Protein AF-A0A6L3N259-F1 (afdb_monomer)

Secondary structure (DSSP, 8-state):
-PPPP--EEEESSTTHHHHHHHHHHHTSTT-EEEESB-PPPPTTPBPPHHHHHTT-SBHHHHHHHHHHHHHHHHHHTT-EEEE-BPPPGGG---

Foldseek 3Di:
DDDFDAEEAEAQALCRCCVPPVVVLLSGAAHEYEHEALAAADPPAADFPVVVVVVDGHRNVSSVVSVVVSCVSSVVSNYHYDYDNHHDPSRDDD

InterPro domains:
  IPR003737 N-acetylglucosaminyl phosphatidylinositol deacetylase-related [PF02585] (8-92)
  IPR024078 Putative deacetylase LmbE-like domain superfamily [G3DSA:3.40.50.10320] (3-94)
  IPR024078 Putative deacetylase LmbE-like domain superfamily [SSF102588] (4-91)

Mean predicted aligned error: 3.28 Å

Solvent-accessible surface area (backbone atoms only — not comparable to full-atom values): 5182 Å² total; per-residue (Å²): 134,83,80,78,66,60,52,81,43,82,16,61,43,75,49,50,47,56,77,75,38,39,68,63,40,49,76,19,57,70,13,38,39,39,23,43,37,52,20,66,53,62,84,79,38,69,30,45,78,66,41,41,75,75,69,34,73,23,37,27,60,39,39,53,50,38,52,54,48,36,51,53,54,33,53,75,30,42,32,42,81,40,74,36,74,40,66,43,78,84,70,59,77,135

Nearest PDB structures (foldseek):
  5cgz-assembly1_A  TM=7.113E-01  e=2.121E-03  Pseudomonas putida KT2440
  5e6y-assembly4_D  TM=4.605E-01  e=1.018E+00  Escherichia coli O139:H28 str. E24377A
  5e6z-assembly4_D  TM=4.630E-01  e=2.146E+00  Escherichia coli O139:H28 str. E24377A
  3i4f-assembly1_B  TM=4.617E-01  e=3.013E+00  Bacillus thuringiensis serovar kurstaki str. T03a001
  3i4f-assembly1_C  TM=2.987E-01  e=1.429E+00  Bacillus thuringiensis serovar kurstaki str. T03a001

Organism: NCBI:txid1503055

pLDDT: mean 95.02, std 9.21, range [48.09, 98.94]

Structure (mmCIF, N/CA/C/O backbone):
data_AF-A0A6L3N259-F1
#
_entry.id   AF-A0A6L3N259-F1
#
loop_
_atom_site.group_PDB
_atom_site.id
_atom_site.type_symbol
_atom_site.label_atom_id
_atom_site.label_alt_id
_atom_site.label_comp_id
_atom_site.label_asym_id
_atom_site.label_entity_id
_atom_site.label_seq_id
_atom_site.pdbx_PDB_ins_code
_atom_site.Cartn_x
_atom_site.Cartn_y
_atom_site.Cartn_z
_atom_site.occupancy
_atom_site.B_iso_or_equiv
_atom_site.auth_seq_id
_atom_site.auth_comp_id
_atom_site.auth_asym_id
_atom_site.auth_atom_id
_atom_site.pdbx_PDB_model_num
ATOM 1 N N . MET A 1 1 ? -21.860 4.783 27.366 1.00 48.09 1 MET A N 1
ATOM 2 C CA . MET A 1 1 ? -21.381 4.373 26.028 1.00 48.09 1 MET A CA 1
ATOM 3 C C . MET A 1 1 ? -19.881 4.590 26.001 1.00 48.09 1 MET A C 1
ATOM 5 O O . MET A 1 1 ? -19.457 5.715 26.227 1.00 48.09 1 MET A O 1
ATOM 9 N N . THR A 1 2 ? -19.084 3.538 25.832 1.00 66.81 2 THR A N 1
ATOM 10 C CA . THR A 1 2 ? -17.636 3.667 25.626 1.00 66.81 2 THR A CA 1
ATOM 11 C C . THR A 1 2 ? -17.393 4.070 24.176 1.00 66.81 2 THR A C 1
ATOM 13 O O . THR A 1 2 ? -17.978 3.488 23.264 1.00 66.81 2 THR A O 1
ATOM 16 N N . ILE A 1 3 ? -16.575 5.096 23.952 1.00 70.62 3 ILE A N 1
ATOM 17 C CA . ILE A 1 3 ? -16.101 5.402 22.601 1.00 70.62 3 ILE A CA 1
ATOM 18 C C . ILE A 1 3 ? -15.114 4.285 22.237 1.00 70.62 3 ILE A C 1
ATOM 20 O O . ILE A 1 3 ? -14.186 4.053 23.014 1.00 70.62 3 ILE A O 1
ATOM 24 N N . PRO A 1 4 ? -15.308 3.559 21.123 1.00 76.00 4 PRO A N 1
ATOM 25 C CA . PRO A 1 4 ? -14.359 2.535 20.714 1.00 76.00 4 PRO A CA 1
ATOM 26 C C . PRO A 1 4 ? -13.003 3.176 20.415 1.00 76.00 4 PRO A C 1
ATOM 28 O O . PRO A 1 4 ? -12.930 4.195 19.723 1.00 76.00 4 PRO A O 1
ATOM 31 N N . THR A 1 5 ? -11.936 2.578 20.942 1.00 85.81 5 THR A N 1
ATOM 32 C CA . THR A 1 5 ? -10.562 2.980 20.638 1.00 85.81 5 THR A CA 1
ATOM 33 C C . THR A 1 5 ? -10.313 2.844 19.140 1.00 85.81 5 THR A C 1
ATOM 35 O O . THR A 1 5 ? -10.662 1.831 18.537 1.00 85.81 5 THR A O 1
ATOM 38 N N . ARG A 1 6 ? -9.700 3.865 18.541 1.00 91.00 6 ARG A N 1
ATOM 39 C CA . ARG A 1 6 ? -9.244 3.849 17.149 1.00 91.00 6 ARG A CA 1
ATOM 40 C C . ARG A 1 6 ? -7.759 4.146 17.123 1.00 91.00 6 ARG A C 1
ATOM 42 O O . ARG A 1 6 ? -7.309 5.075 17.792 1.00 91.00 6 ARG A O 1
ATOM 49 N N . TRP A 1 7 ? -7.026 3.373 16.339 1.00 96.50 7 TRP A N 1
ATOM 50 C CA . TRP A 1 7 ? -5.599 3.568 16.145 1.00 96.50 7 TRP A CA 1
ATOM 51 C C . TRP A 1 7 ? -5.341 4.365 14.874 1.00 96.50 7 TRP A C 1
ATOM 53 O O . TRP A 1 7 ? -6.065 4.235 13.885 1.00 96.50 7 TRP A O 1
ATOM 63 N N . LEU A 1 8 ? -4.281 5.165 14.913 1.00 98.12 8 LEU A N 1
ATOM 64 C CA . LEU A 1 8 ? -3.600 5.647 13.725 1.00 98.12 8 LEU A CA 1
ATOM 65 C C . LEU A 1 8 ? -2.304 4.846 13.611 1.00 98.12 8 LEU A C 1
ATOM 67 O O . LEU A 1 8 ? -1.426 4.982 14.461 1.00 98.12 8 LEU A O 1
ATOM 71 N N . VAL A 1 9 ? -2.201 3.995 12.597 1.00 98.50 9 VAL A N 1
ATOM 72 C CA . VAL A 1 9 ? -1.001 3.194 12.331 1.00 98.50 9 VAL A CA 1
ATOM 73 C C . VAL A 1 9 ? -0.266 3.808 11.151 1.00 98.50 9 VAL A C 1
ATOM 75 O O . VAL A 1 9 ? -0.873 4.049 10.112 1.00 98.50 9 VAL A O 1
ATOM 78 N N . VAL A 1 10 ? 1.032 4.057 11.304 1.00 98.75 10 VAL A N 1
ATOM 79 C CA . VAL A 1 10 ? 1.894 4.505 10.206 1.00 98.75 10 VAL A CA 1
ATOM 80 C C . VAL A 1 10 ? 2.621 3.285 9.652 1.00 98.75 10 VAL A C 1
ATOM 82 O O . VAL A 1 10 ? 3.408 2.658 10.356 1.00 98.75 10 VAL A O 1
ATOM 85 N N . SER A 1 11 ? 2.308 2.938 8.409 1.00 98.81 11 SER A N 1
ATOM 86 C CA . SER A 1 11 ? 2.847 1.799 7.667 1.00 98.81 11 SER A CA 1
ATOM 87 C C . SER A 1 11 ? 3.891 2.298 6.671 1.00 98.81 11 SER A C 1
ATOM 89 O O . SER A 1 11 ? 3.578 3.218 5.912 1.00 98.81 11 SER A O 1
ATOM 91 N N . PRO A 1 12 ? 5.107 1.735 6.613 1.00 98.62 12 PRO A N 1
ATOM 92 C CA . PRO A 1 12 ? 6.031 2.054 5.531 1.00 98.62 12 PRO A CA 1
ATOM 93 C C . PRO A 1 12 ? 5.448 1.642 4.169 1.00 98.62 12 PRO A C 1
ATOM 95 O O . PRO A 1 12 ? 5.252 2.511 3.319 1.00 98.62 12 PRO A O 1
ATOM 98 N N . HIS A 1 13 ? 5.062 0.371 4.001 1.00 98.69 13 HIS A N 1
ATOM 99 C CA . HIS A 1 13 ? 4.553 -0.174 2.736 1.00 98.69 13 HIS A CA 1
ATOM 100 C C . HIS A 1 13 ? 3.117 -0.719 2.836 1.00 98.69 13 HIS A C 1
ATOM 102 O O . HIS A 1 13 ? 2.503 -0.757 3.909 1.00 98.69 13 HIS A O 1
ATOM 108 N N . LEU A 1 14 ? 2.562 -1.090 1.675 1.00 98.75 14 LEU A N 1
ATOM 109 C CA . LEU A 1 14 ? 1.182 -1.552 1.439 1.00 98.75 14 LEU A CA 1
ATOM 110 C C . LEU A 1 14 ? 0.953 -3.010 1.894 1.00 98.75 14 LEU A C 1
ATOM 112 O O . LEU A 1 14 ? 0.448 -3.835 1.137 1.00 98.75 14 LEU A O 1
ATOM 116 N N . ASP A 1 15 ? 1.389 -3.336 3.107 1.00 98.56 15 ASP A N 1
ATOM 117 C CA . ASP A 1 15 ? 1.318 -4.666 3.730 1.00 98.56 15 ASP A CA 1
ATOM 118 C C . ASP A 1 15 ? 1.743 -4.623 5.208 1.00 98.56 15 ASP A C 1
ATOM 120 O O . ASP A 1 15 ? 1.108 -5.266 6.050 1.00 98.56 15 ASP A O 1
ATOM 124 N N . ASP A 1 16 ? 2.767 -3.830 5.539 1.00 98.88 16 ASP A N 1
ATOM 125 C CA . ASP A 1 16 ? 3.418 -3.803 6.856 1.00 98.88 16 ASP A CA 1
ATOM 126 C C . ASP A 1 16 ? 2.437 -3.674 8.034 1.00 98.88 16 ASP A C 1
ATOM 128 O O . ASP A 1 16 ? 2.521 -4.443 8.995 1.00 98.88 16 ASP A O 1
ATOM 132 N N . ALA A 1 17 ? 1.472 -2.750 7.981 1.00 98.69 17 ALA A N 1
ATOM 133 C CA . ALA A 1 17 ? 0.479 -2.588 9.046 1.00 98.69 17 ALA A CA 1
ATOM 134 C C . ALA A 1 17 ? -0.432 -3.813 9.210 1.00 98.69 17 ALA A C 1
ATOM 136 O O . ALA A 1 17 ? -0.772 -4.185 10.336 1.00 98.69 17 ALA A O 1
ATOM 137 N N . VAL A 1 18 ? -0.822 -4.462 8.111 1.00 98.62 18 VAL A N 1
ATOM 138 C CA . VAL A 1 18 ? -1.659 -5.669 8.157 1.00 98.62 18 VAL A CA 1
ATOM 139 C C . VAL A 1 18 ? -0.854 -6.841 8.713 1.00 98.62 18 VAL A C 1
ATOM 141 O O . VAL A 1 18 ? -1.336 -7.536 9.608 1.00 98.62 18 VAL A O 1
ATOM 144 N N . PHE A 1 19 ? 0.380 -7.037 8.249 1.00 98.69 19 PHE A N 1
ATOM 145 C CA . PHE A 1 19 ? 1.238 -8.130 8.714 1.00 98.69 19 PHE A CA 1
ATOM 146 C C . PHE A 1 19 ? 1.707 -7.953 10.159 1.00 98.69 19 PHE A C 1
ATOM 148 O O . PHE A 1 19 ? 1.800 -8.932 10.895 1.00 98.69 19 PHE A O 1
ATOM 155 N N . SER A 1 20 ? 1.941 -6.716 10.592 1.00 98.56 20 SER A N 1
ATOM 156 C CA . SER A 1 20 ? 2.466 -6.431 11.932 1.00 98.56 20 SER A CA 1
ATOM 157 C C . SER A 1 20 ? 1.368 -6.240 12.977 1.00 98.56 20 SER A C 1
ATOM 159 O O . SER A 1 20 ? 1.562 -6.549 14.151 1.00 98.56 20 SER A O 1
ATOM 161 N N . CYS A 1 21 ? 0.217 -5.685 12.586 1.00 97.00 21 CYS A N 1
ATOM 162 C CA . CYS A 1 21 ? -0.821 -5.216 13.509 1.00 97.00 21 CYS A CA 1
ATOM 163 C C . CYS A 1 21 ? -2.245 -5.634 13.102 1.00 97.00 21 CYS A C 1
ATOM 165 O O . CYS A 1 21 ? -3.211 -5.140 13.686 1.00 97.00 21 CYS A O 1
ATOM 167 N N . GLY A 1 22 ? -2.416 -6.554 12.147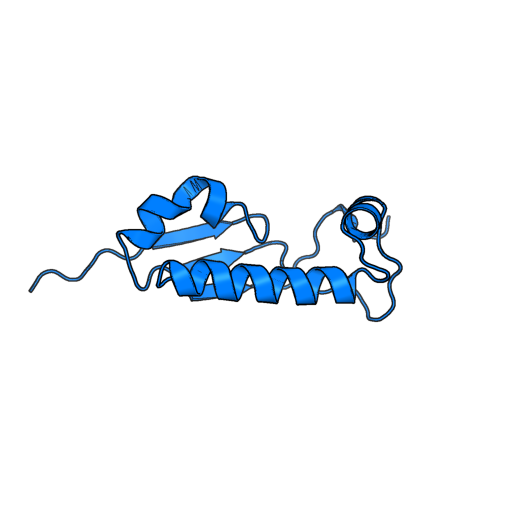 1.00 97.81 22 GLY A N 1
ATOM 168 C CA . GLY A 1 22 ? -3.729 -6.906 11.592 1.00 97.81 22 GLY A CA 1
ATOM 169 C C . GLY A 1 22 ? -4.774 -7.316 12.636 1.00 97.81 22 GLY A C 1
ATOM 170 O O . GLY A 1 22 ? -5.923 -6.886 12.559 1.00 97.81 22 GLY A O 1
ATOM 171 N N . GLN A 1 23 ? -4.381 -8.070 13.668 1.00 97.81 23 GLN A N 1
ATOM 172 C CA . GLN A 1 23 ? -5.295 -8.456 14.749 1.00 97.81 23 GLN A CA 1
ATOM 173 C C . GLN A 1 23 ? -5.725 -7.262 15.619 1.00 97.81 23 GLN A C 1
ATOM 175 O O . GLN A 1 23 ? -6.895 -7.173 15.991 1.00 97.81 23 GLN A O 1
ATOM 180 N N . LEU A 1 24 ? -4.814 -6.327 15.914 1.00 96.25 24 LEU A N 1
ATOM 181 C CA . LEU A 1 24 ? -5.132 -5.095 16.649 1.00 96.25 24 LEU A CA 1
ATOM 182 C C . LEU A 1 24 ? -6.127 -4.231 15.861 1.00 96.25 24 LEU A C 1
ATOM 184 O O . LEU A 1 24 ? -7.090 -3.712 16.430 1.00 96.25 24 LEU A O 1
ATOM 188 N N . LEU A 1 25 ? -5.907 -4.118 14.548 1.00 97.75 25 LEU A N 1
ATOM 189 C CA . LEU A 1 25 ? -6.779 -3.389 13.630 1.00 97.75 25 LEU A CA 1
ATOM 190 C C . LEU A 1 25 ? -8.174 -4.027 13.559 1.00 97.75 25 LEU A C 1
ATOM 192 O O . LEU A 1 25 ? -9.163 -3.318 13.723 1.00 97.75 25 LEU A O 1
ATOM 196 N N . ALA A 1 26 ? -8.262 -5.355 13.425 1.00 97.25 26 ALA A N 1
ATOM 197 C CA . ALA A 1 26 ? -9.536 -6.082 13.401 1.00 97.25 26 ALA A CA 1
ATOM 198 C C . ALA A 1 26 ? -10.350 -5.926 14.698 1.00 97.25 26 ALA A C 1
ATOM 200 O O . ALA A 1 26 ? -11.579 -5.907 14.671 1.00 97.25 26 ALA A O 1
ATOM 201 N N . GLN A 1 27 ? -9.673 -5.806 15.844 1.00 96.38 27 GLN A N 1
ATOM 202 C CA . GLN A 1 27 ? -10.310 -5.564 17.143 1.00 96.38 27 GLN A CA 1
ATOM 203 C C . GLN A 1 27 ? -10.717 -4.099 17.356 1.00 96.38 27 GLN A C 1
ATOM 205 O O . GLN A 1 27 ? -11.439 -3.801 18.306 1.00 96.38 27 GLN A O 1
ATOM 210 N N . SER A 1 28 ? -10.284 -3.191 16.474 1.00 96.19 28 SER A N 1
ATOM 211 C CA . SER A 1 28 ? -10.516 -1.748 16.582 1.00 96.19 28 SER A CA 1
ATOM 212 C C . SER A 1 28 ? -11.074 -1.153 15.271 1.00 96.19 28 SER A C 1
ATOM 214 O O . SER A 1 28 ? -10.408 -0.307 14.657 1.00 96.19 28 SER A O 1
ATOM 216 N N . PRO A 1 29 ? -12.279 -1.555 14.805 1.00 95.56 29 PRO A N 1
ATOM 217 C CA . PRO A 1 29 ? -12.856 -1.039 13.563 1.00 95.56 29 PRO A CA 1
ATOM 218 C C . PRO A 1 29 ? -12.962 0.493 13.539 1.00 95.56 29 PRO A C 1
ATOM 220 O O . PRO A 1 29 ? -13.248 1.146 14.546 1.00 95.56 29 PRO A O 1
ATOM 223 N N . GLY A 1 30 ? -12.750 1.078 12.364 1.00 96.38 30 GLY A N 1
ATOM 224 C CA . GLY A 1 30 ? -12.649 2.521 12.154 1.00 96.38 30 GLY A CA 1
ATOM 225 C C . GLY A 1 30 ? -11.258 3.098 12.428 1.00 96.38 30 GLY A C 1
ATOM 226 O O . GLY A 1 30 ? -11.098 4.317 12.348 1.00 96.38 30 GLY A O 1
ATOM 227 N N . SER A 1 31 ? -10.267 2.256 12.749 1.00 97.94 31 SER A N 1
ATOM 228 C CA . SER A 1 31 ? -8.850 2.645 12.764 1.00 97.94 31 SER A CA 1
ATOM 229 C C . SER A 1 31 ? -8.382 3.085 11.375 1.00 97.94 31 SER A C 1
ATOM 231 O O . SER A 1 31 ? -8.940 2.674 10.356 1.00 97.94 31 SER A O 1
ATOM 233 N N . VAL A 1 32 ? -7.348 3.922 11.339 1.00 98.50 32 VAL A N 1
ATOM 234 C CA . VAL A 1 32 ? -6.767 4.470 10.110 1.00 98.50 32 VAL A CA 1
ATOM 235 C C . VAL A 1 32 ? -5.342 3.956 9.956 1.00 98.50 32 VAL A C 1
ATOM 237 O O . VAL A 1 32 ? -4.552 4.012 10.898 1.00 98.50 32 VAL A O 1
ATOM 240 N N . VAL A 1 33 ? -5.012 3.486 8.759 1.00 98.81 33 VAL A N 1
ATOM 241 C CA . VAL A 1 33 ? -3.651 3.126 8.365 1.00 98.81 33 VAL A CA 1
ATOM 242 C C . VAL A 1 33 ? -3.162 4.158 7.361 1.00 98.81 33 VAL A C 1
ATOM 244 O O . VAL A 1 33 ? -3.755 4.320 6.297 1.00 98.81 33 VAL A O 1
ATOM 247 N N . VAL A 1 34 ? -2.101 4.876 7.722 1.00 98.94 34 VAL A N 1
ATOM 248 C CA . VAL A 1 34 ? -1.393 5.802 6.839 1.00 98.94 34 VAL A CA 1
ATOM 249 C C . VAL A 1 34 ? -0.208 5.065 6.240 1.00 98.94 34 VAL A C 1
ATOM 251 O O . VAL A 1 34 ? 0.730 4.747 6.968 1.00 98.94 34 VAL A O 1
ATOM 254 N N . THR A 1 35 ? -0.226 4.814 4.9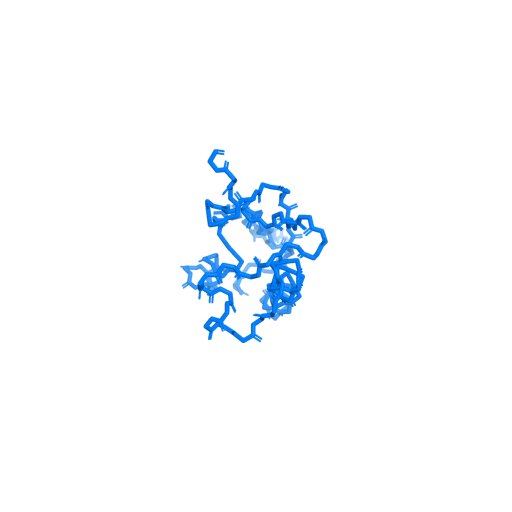36 1.00 98.88 35 THR A N 1
ATOM 255 C CA . THR A 1 35 ? 0.888 4.163 4.238 1.00 98.88 35 THR A CA 1
ATOM 256 C C . THR A 1 35 ? 1.780 5.207 3.579 1.00 98.88 35 THR A C 1
ATOM 258 O O . THR A 1 35 ? 1.307 5.989 2.753 1.00 98.88 35 THR A O 1
ATOM 261 N N . VAL A 1 36 ? 3.057 5.236 3.968 1.00 98.81 36 VAL A N 1
ATOM 262 C CA . VAL A 1 36 ? 4.024 6.270 3.574 1.00 98.81 36 VAL A CA 1
ATOM 263 C C . VAL A 1 36 ? 4.444 6.102 2.117 1.00 98.81 36 VAL A C 1
ATOM 265 O O . VAL A 1 36 ? 4.250 7.021 1.324 1.00 98.81 36 VAL A O 1
ATOM 268 N N . PHE A 1 37 ? 4.967 4.933 1.749 1.00 98.44 37 PHE A N 1
ATOM 269 C CA . PHE A 1 37 ? 5.504 4.659 0.415 1.00 98.44 37 PHE A CA 1
ATOM 270 C C . PHE A 1 37 ? 4.436 4.089 -0.516 1.00 98.44 37 PHE A C 1
ATOM 272 O O . PHE A 1 37 ? 4.572 3.012 -1.094 1.00 98.44 37 PHE A O 1
ATOM 279 N N . ALA A 1 38 ? 3.315 4.801 -0.613 1.00 98.50 38 ALA A N 1
ATOM 280 C CA . ALA A 1 38 ? 2.197 4.405 -1.452 1.00 98.50 38 ALA A CA 1
ATOM 281 C C . ALA A 1 38 ? 2.140 5.188 -2.770 1.00 98.50 38 ALA A C 1
ATOM 283 O O . ALA A 1 38 ? 1.180 5.006 -3.512 1.00 98.50 38 ALA A O 1
ATOM 284 N N . GLY A 1 39 ? 3.108 6.051 -3.089 1.00 98.00 39 GLY A N 1
ATOM 285 C CA . GLY A 1 39 ? 3.140 6.839 -4.323 1.00 98.00 39 GLY A CA 1
ATOM 286 C C . GLY A 1 39 ? 3.102 5.984 -5.592 1.00 98.00 39 GLY A C 1
ATOM 287 O O . GLY A 1 39 ? 3.548 4.840 -5.611 1.00 98.00 39 GLY A O 1
ATOM 288 N N . ILE A 1 40 ? 2.534 6.536 -6.665 1.00 97.75 40 ILE A N 1
ATOM 289 C CA . ILE A 1 40 ? 2.460 5.862 -7.968 1.00 97.75 40 ILE A CA 1
ATOM 290 C C . ILE A 1 40 ? 3.555 6.452 -8.867 1.00 97.75 40 ILE A C 1
ATOM 292 O O . ILE A 1 40 ? 3.491 7.650 -9.157 1.00 97.75 40 ILE A O 1
ATOM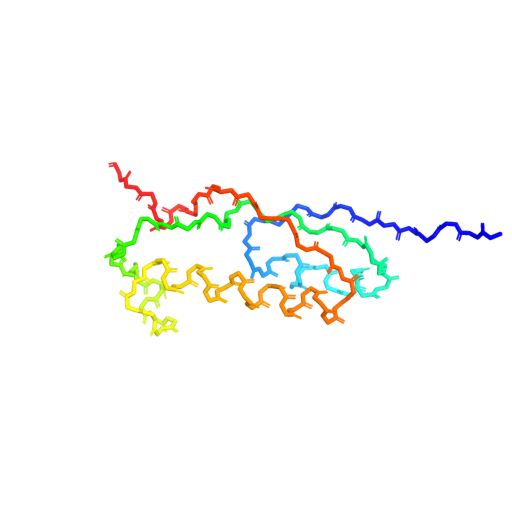 296 N N . PRO A 1 41 ? 4.531 5.646 -9.329 1.00 96.69 41 PRO A N 1
ATOM 297 C CA . PRO A 1 41 ? 5.541 6.090 -10.288 1.00 96.69 41 PRO A CA 1
ATOM 298 C C . PRO A 1 41 ? 4.927 6.641 -11.581 1.00 96.69 41 PRO A C 1
ATOM 300 O O . PRO A 1 41 ? 3.770 6.367 -11.911 1.00 96.69 41 PRO A O 1
ATOM 303 N N . ALA A 1 42 ? 5.711 7.401 -12.351 1.00 95.56 42 ALA A N 1
ATOM 304 C CA . ALA A 1 42 ? 5.258 7.933 -13.635 1.00 95.56 42 ALA A CA 1
ATOM 305 C C . ALA A 1 42 ? 4.746 6.811 -14.559 1.00 95.56 42 ALA A C 1
ATOM 307 O O . ALA A 1 42 ? 5.323 5.723 -14.623 1.00 95.56 42 ALA A O 1
ATOM 308 N N . HIS A 1 43 ? 3.668 7.085 -15.295 1.00 96.12 43 HIS A N 1
ATOM 309 C CA . HIS A 1 43 ? 3.027 6.101 -16.166 1.00 96.12 43 HIS A CA 1
ATOM 310 C C . HIS A 1 43 ? 4.015 5.511 -17.179 1.00 96.12 43 HIS A C 1
ATOM 312 O O . HIS A 1 43 ? 4.685 6.250 -17.905 1.00 96.12 43 HIS A O 1
ATOM 318 N N . GLY A 1 44 ? 4.066 4.181 -17.266 1.00 93.88 44 GLY A N 1
ATOM 319 C CA . GLY A 1 44 ? 4.951 3.479 -18.195 1.00 93.88 44 GLY A CA 1
ATOM 320 C C . GLY A 1 44 ? 6.394 3.326 -17.708 1.00 93.88 44 GLY A C 1
ATOM 321 O O . GLY A 1 44 ? 7.210 2.771 -18.443 1.00 93.88 44 GLY A O 1
ATOM 322 N N . THR A 1 45 ? 6.715 3.759 -16.482 1.00 95.25 45 THR A N 1
ATOM 323 C CA . THR A 1 45 ? 7.986 3.414 -15.824 1.00 95.25 45 THR A CA 1
ATOM 324 C C . THR A 1 45 ? 8.142 1.895 -15.807 1.00 95.25 45 THR A C 1
ATOM 326 O O . THR A 1 45 ? 7.254 1.180 -15.338 1.00 95.25 45 THR A O 1
ATOM 329 N N . ALA A 1 46 ? 9.256 1.386 -16.334 1.00 96.12 46 ALA A N 1
ATOM 330 C CA . ALA A 1 46 ? 9.502 -0.051 -16.381 1.00 96.12 46 ALA A CA 1
ATOM 331 C C . ALA A 1 46 ? 9.522 -0.639 -14.963 1.00 96.12 46 ALA A C 1
ATOM 333 O O . ALA A 1 46 ? 10.144 -0.072 -14.067 1.00 96.12 46 ALA A O 1
ATOM 334 N N . ALA A 1 47 ? 8.867 -1.785 -14.768 1.00 96.69 47 ALA A N 1
ATOM 335 C CA . ALA A 1 47 ? 8.854 -2.454 -13.472 1.00 96.69 47 ALA A CA 1
ATOM 336 C C . ALA A 1 47 ? 10.295 -2.763 -13.010 1.00 96.69 47 ALA A C 1
ATOM 338 O O . ALA A 1 47 ? 11.038 -3.383 -13.784 1.00 96.69 47 ALA A O 1
ATOM 339 N N . PRO A 1 48 ? 10.718 -2.378 -11.788 1.00 95.81 48 PRO A N 1
ATOM 340 C CA . PRO A 1 48 ? 11.996 -2.791 -11.211 1.00 95.81 48 PRO A CA 1
ATOM 341 C C . PRO A 1 48 ? 12.045 -4.315 -10.985 1.00 95.81 48 PRO A C 1
ATOM 343 O O . PRO A 1 48 ? 11.041 -5.015 -11.154 1.00 95.81 48 PRO A O 1
ATOM 346 N N . PRO A 1 49 ? 13.212 -4.889 -10.626 1.00 95.88 49 PRO A N 1
ATOM 347 C CA . PRO A 1 49 ? 13.350 -6.335 -10.456 1.00 95.88 49 PRO A CA 1
ATOM 348 C C . PRO A 1 49 ? 12.314 -6.971 -9.523 1.00 95.88 49 PRO A C 1
ATOM 350 O O . PRO A 1 49 ? 11.907 -8.101 -9.781 1.00 95.88 49 PRO A O 1
ATOM 353 N N . TRP A 1 50 ? 11.897 -6.278 -8.459 1.00 95.06 50 TRP A N 1
ATOM 354 C CA . TRP A 1 50 ? 10.915 -6.808 -7.513 1.00 95.06 50 TRP A CA 1
ATOM 355 C C . TRP A 1 50 ? 9.521 -6.904 -8.141 1.00 95.06 50 TRP A C 1
ATOM 357 O O . TRP A 1 50 ? 8.958 -7.996 -8.188 1.00 95.06 50 TRP A O 1
ATOM 367 N N . ASP A 1 51 ? 9.035 -5.822 -8.747 1.00 97.44 51 ASP A N 1
ATOM 368 C CA . ASP A 1 51 ? 7.747 -5.793 -9.452 1.00 97.44 51 ASP A CA 1
ATOM 369 C C . ASP A 1 51 ? 7.673 -6.804 -10.601 1.00 97.44 51 ASP A C 1
ATOM 371 O O . ASP A 1 51 ? 6.664 -7.489 -10.768 1.00 97.44 51 ASP A O 1
ATOM 375 N N . ARG A 1 52 ? 8.766 -6.985 -11.356 1.00 97.56 52 ARG A N 1
ATOM 376 C CA . ARG A 1 52 ? 8.818 -8.015 -12.409 1.00 97.56 52 ARG A CA 1
ATOM 377 C C . ARG A 1 52 ? 8.676 -9.425 -11.849 1.00 97.56 52 ARG A C 1
ATOM 379 O O . ARG A 1 52 ? 8.009 -10.253 -12.462 1.00 97.56 52 ARG A O 1
ATOM 386 N N . ARG A 1 53 ? 9.286 -9.716 -10.693 1.00 97.75 53 ARG A N 1
ATOM 387 C CA . ARG A 1 53 ? 9.112 -11.014 -10.014 1.00 97.75 53 ARG A CA 1
ATOM 388 C C . ARG A 1 53 ? 7.693 -11.197 -9.482 1.00 97.75 53 ARG A C 1
ATOM 390 O O . ARG A 1 53 ? 7.229 -12.331 -9.438 1.00 97.75 53 ARG A O 1
ATOM 397 N N . ALA A 1 54 ? 7.018 -10.109 -9.118 1.00 96.88 54 ALA A N 1
ATOM 398 C CA . ALA A 1 54 ? 5.605 -10.110 -8.747 1.00 96.88 54 ALA A CA 1
ATOM 399 C C . ALA A 1 54 ? 4.653 -10.208 -9.961 1.00 96.88 54 ALA A C 1
ATOM 401 O O . ALA A 1 54 ? 3.450 -10.362 -9.781 1.00 96.88 54 ALA A O 1
ATOM 402 N N . GLY A 1 55 ? 5.180 -10.183 -11.192 1.00 98.06 55 GLY A N 1
ATOM 403 C CA . GLY A 1 55 ? 4.416 -10.389 -12.426 1.00 98.06 55 GLY A CA 1
ATOM 404 C C . GLY A 1 55 ? 3.967 -9.108 -13.133 1.00 98.06 55 GLY A C 1
ATOM 405 O O . GLY A 1 55 ? 3.228 -9.194 -14.113 1.00 98.06 55 GLY A O 1
ATOM 406 N N . PHE A 1 56 ? 4.419 -7.935 -12.686 1.00 98.19 56 PHE A N 1
ATOM 407 C CA . PHE A 1 56 ? 4.051 -6.652 -13.285 1.00 98.19 56 PHE A CA 1
ATOM 408 C C . PHE A 1 56 ? 4.991 -6.243 -14.418 1.00 98.19 56 PHE A C 1
ATOM 410 O O . PHE A 1 56 ? 6.188 -6.555 -14.414 1.00 98.19 56 PHE A O 1
ATOM 417 N N . ARG A 1 57 ? 4.451 -5.508 -15.398 1.00 96.94 57 ARG A N 1
ATOM 418 C CA . ARG A 1 57 ? 5.238 -4.979 -16.524 1.00 96.94 57 ARG A CA 1
ATOM 419 C C . ARG A 1 57 ? 5.698 -3.549 -16.273 1.00 96.94 57 ARG A C 1
ATOM 421 O O . ARG A 1 57 ? 6.803 -3.194 -16.688 1.00 96.94 57 ARG A O 1
ATOM 428 N N . THR A 1 58 ? 4.883 -2.745 -15.592 1.00 98.00 58 THR A N 1
ATOM 429 C CA . THR A 1 58 ? 5.216 -1.358 -15.243 1.00 98.00 58 THR A CA 1
ATOM 430 C C . THR A 1 58 ? 5.062 -1.098 -13.746 1.00 98.00 58 THR A C 1
ATOM 432 O O . THR A 1 58 ? 4.282 -1.752 -13.056 1.00 98.00 58 THR A O 1
ATOM 435 N N . ALA A 1 59 ? 5.837 -0.145 -13.232 1.00 97.56 59 ALA A N 1
ATOM 436 C CA . ALA A 1 59 ? 5.845 0.209 -11.815 1.00 97.56 59 ALA A CA 1
ATOM 437 C C . ALA A 1 59 ? 4.524 0.876 -11.374 1.00 97.56 59 ALA A C 1
ATOM 439 O O . ALA A 1 59 ? 4.042 0.670 -10.262 1.00 97.56 59 ALA A O 1
ATOM 440 N N . ASP A 1 60 ? 3.881 1.637 -12.267 1.00 98.00 60 ASP A N 1
ATOM 441 C CA . ASP A 1 60 ? 2.574 2.235 -11.996 1.00 98.00 60 ASP A CA 1
ATOM 442 C C . ASP A 1 60 ? 1.442 1.191 -11.958 1.00 98.00 60 ASP A C 1
ATOM 444 O O . ASP A 1 60 ? 0.519 1.320 -11.150 1.00 98.00 60 ASP A O 1
ATOM 448 N N . GLU A 1 61 ? 1.530 0.130 -12.772 1.00 98.31 61 GLU A N 1
ATOM 449 C CA . GLU A 1 61 ? 0.636 -1.037 -12.710 1.00 98.31 61 GLU A CA 1
ATOM 450 C C . GLU A 1 61 ? 0.778 -1.760 -11.362 1.00 98.31 61 GLU A C 1
ATOM 452 O O . GLU A 1 61 ? -0.231 -2.047 -10.708 1.00 98.31 61 GLU A O 1
ATOM 457 N N . ALA A 1 62 ? 2.017 -1.982 -10.910 1.00 98.38 62 ALA A N 1
ATOM 458 C CA . ALA A 1 62 ? 2.306 -2.608 -9.623 1.00 98.38 62 ALA A CA 1
ATOM 459 C C . ALA A 1 62 ? 1.710 -1.807 -8.454 1.00 98.38 62 ALA A C 1
ATOM 461 O O . ALA A 1 62 ? 0.927 -2.343 -7.668 1.00 98.38 62 ALA A O 1
ATOM 462 N N . MET A 1 63 ? 1.991 -0.502 -8.370 1.00 98.31 63 MET A N 1
ATOM 463 C CA . MET A 1 63 ? 1.530 0.320 -7.245 1.00 98.31 63 MET A CA 1
ATOM 464 C C . MET A 1 63 ? 0.015 0.536 -7.221 1.00 98.31 63 MET A C 1
ATOM 466 O O . MET A 1 63 ? -0.583 0.546 -6.144 1.00 98.31 63 MET A O 1
ATOM 470 N N . ARG A 1 64 ? -0.648 0.644 -8.381 1.00 98.50 64 ARG A N 1
ATOM 471 C CA . ARG A 1 64 ? -2.123 0.665 -8.435 1.00 98.50 64 ARG A CA 1
ATOM 472 C C . ARG A 1 64 ? -2.716 -0.646 -7.932 1.00 98.50 64 ARG A C 1
ATOM 474 O O . ARG A 1 64 ? -3.662 -0.616 -7.149 1.00 98.50 64 ARG A O 1
ATOM 481 N N . THR A 1 65 ? -2.131 -1.772 -8.337 1.00 98.69 65 THR A N 1
ATOM 482 C CA . THR A 1 65 ? -2.579 -3.100 -7.904 1.00 98.69 65 THR A CA 1
ATOM 483 C C . THR A 1 65 ? -2.400 -3.280 -6.397 1.00 98.69 65 THR A C 1
ATOM 485 O O . THR A 1 65 ? -3.355 -3.661 -5.721 1.00 98.69 65 THR A O 1
ATOM 488 N N . ARG A 1 66 ? -1.236 -2.912 -5.848 1.00 98.69 66 ARG A N 1
ATOM 489 C CA . ARG A 1 66 ? -0.951 -2.990 -4.404 1.00 98.69 66 ARG A CA 1
ATOM 490 C C . ARG A 1 66 ? -1.830 -2.050 -3.573 1.00 98.69 66 ARG A C 1
ATOM 492 O O . ARG A 1 66 ? -2.293 -2.436 -2.507 1.00 98.69 66 ARG A O 1
ATOM 499 N N . ARG A 1 67 ? -2.138 -0.840 -4.063 1.00 98.75 67 ARG A N 1
ATOM 500 C CA . ARG A 1 67 ? -3.136 0.053 -3.434 1.00 98.75 67 ARG A CA 1
ATOM 501 C C . ARG A 1 67 ? -4.508 -0.628 -3.364 1.00 98.75 67 ARG A C 1
ATOM 503 O O . ARG A 1 67 ? -5.187 -0.594 -2.340 1.00 98.75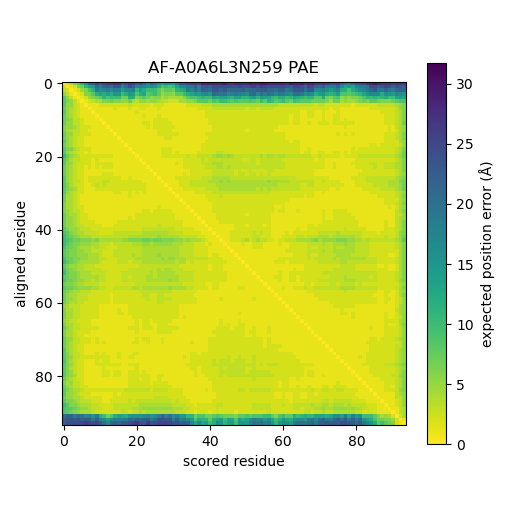 67 ARG A O 1
ATOM 510 N N . ASP A 1 68 ? -4.921 -1.291 -4.438 1.00 98.75 68 ASP A N 1
ATOM 511 C CA . ASP A 1 68 ? -6.181 -2.031 -4.460 1.00 98.75 68 ASP A CA 1
ATOM 512 C C . ASP A 1 68 ? -6.180 -3.262 -3.538 1.00 98.75 68 ASP A C 1
ATOM 514 O O . ASP A 1 68 ? -7.215 -3.583 -2.946 1.00 98.75 68 ASP A O 1
ATOM 518 N N . GLU A 1 69 ? -5.044 -3.944 -3.390 1.00 98.81 69 GLU A N 1
ATOM 519 C CA . GLU A 1 69 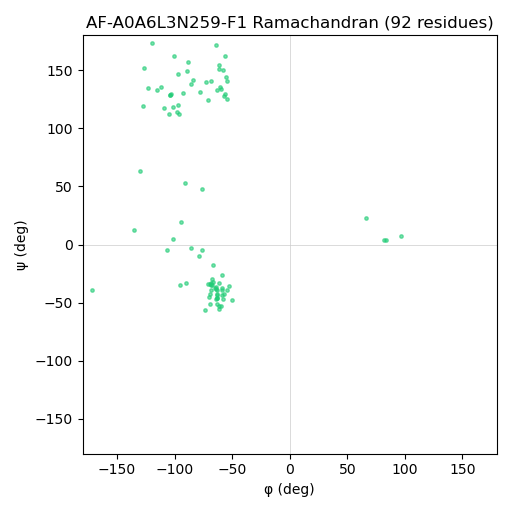? -4.840 -5.012 -2.403 1.00 98.81 69 GLU A CA 1
ATOM 520 C C . GLU A 1 69 ? -4.967 -4.490 -0.969 1.00 98.81 69 GLU A C 1
ATOM 522 O O . GLU A 1 69 ? -5.781 -5.021 -0.211 1.00 98.81 69 GLU A O 1
ATOM 527 N N . ASP A 1 70 ? -4.255 -3.414 -0.629 1.00 98.88 70 ASP A N 1
ATOM 528 C CA . ASP A 1 70 ? -4.296 -2.763 0.686 1.00 98.88 70 ASP A CA 1
ATOM 529 C C . ASP A 1 70 ? -5.717 -2.314 1.050 1.00 98.88 70 ASP A C 1
ATOM 531 O O . ASP A 1 70 ? -6.241 -2.653 2.113 1.00 98.88 70 ASP A O 1
ATOM 535 N N . ARG A 1 71 ? -6.422 -1.663 0.114 1.00 98.69 71 ARG A N 1
ATOM 536 C CA . ARG A 1 71 ? -7.824 -1.262 0.305 1.00 98.69 71 ARG A CA 1
ATOM 537 C C . ARG A 1 71 ? -8.728 -2.454 0.631 1.00 98.69 71 ARG A C 1
ATOM 539 O O . ARG A 1 71 ? -9.609 -2.334 1.484 1.00 98.69 71 ARG A O 1
ATOM 546 N N . ARG A 1 72 ? -8.557 -3.595 -0.050 1.00 98.81 72 ARG A N 1
ATOM 547 C CA . ARG A 1 72 ? -9.343 -4.816 0.219 1.00 98.81 72 ARG A CA 1
ATOM 548 C C . ARG A 1 72 ? -8.977 -5.441 1.565 1.00 98.81 72 ARG A C 1
ATOM 550 O O . ARG A 1 72 ? -9.876 -5.852 2.303 1.00 98.81 72 ARG A O 1
ATOM 557 N N . ALA A 1 73 ? -7.687 -5.497 1.890 1.00 98.75 73 ALA A N 1
ATOM 558 C CA . ALA A 1 73 ? -7.200 -6.031 3.156 1.00 98.75 73 ALA A CA 1
ATOM 559 C C . ALA A 1 73 ? -7.735 -5.207 4.335 1.00 98.75 73 ALA A C 1
ATOM 561 O O . ALA A 1 73 ? -8.408 -5.750 5.209 1.00 98.75 73 ALA A O 1
ATOM 562 N N . LEU A 1 74 ? -7.552 -3.886 4.314 1.00 98.69 74 LEU A N 1
ATOM 563 C CA . LEU A 1 74 ? -8.043 -2.987 5.360 1.00 98.69 74 LEU A CA 1
ATOM 564 C C . LEU A 1 74 ? -9.571 -2.972 5.448 1.00 98.69 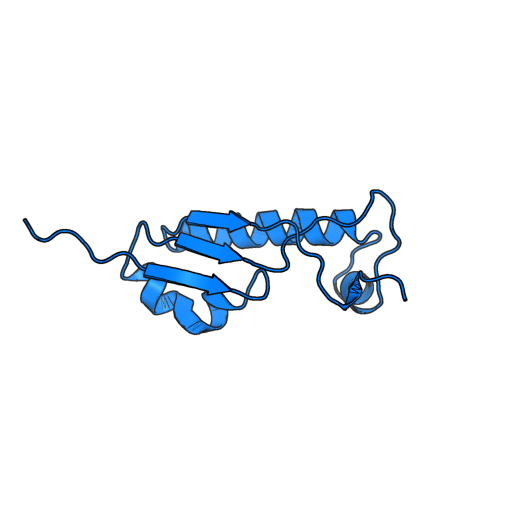74 L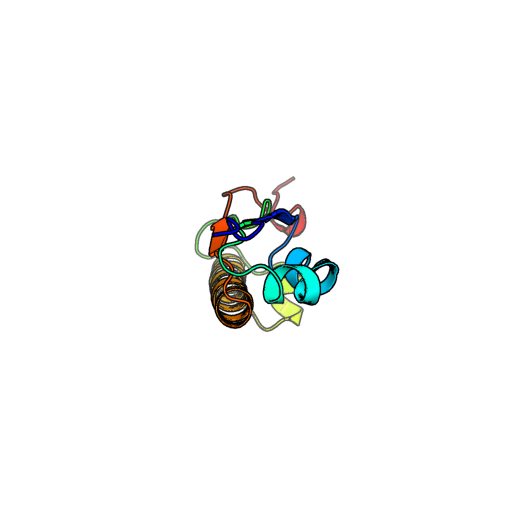EU A C 1
ATOM 566 O O . LEU A 1 74 ? -10.113 -2.979 6.552 1.00 98.69 74 LEU A O 1
ATOM 570 N N . GLY A 1 75 ? -10.272 -3.064 4.312 1.00 98.50 75 GLY A N 1
ATOM 571 C CA . GLY A 1 75 ? -11.726 -3.231 4.289 1.00 98.50 75 GLY A CA 1
ATOM 572 C C . GLY A 1 75 ? -12.194 -4.492 5.023 1.00 98.50 75 GLY A C 1
ATOM 573 O O . GLY A 1 75 ? -13.190 -4.445 5.741 1.00 98.50 75 GLY A O 1
ATOM 574 N N . THR A 1 76 ? -11.441 -5.592 4.923 1.00 98.50 76 THR A N 1
ATOM 575 C CA . THR A 1 76 ? -11.717 -6.836 5.666 1.00 98.50 76 THR A CA 1
ATOM 576 C C . THR A 1 76 ? -11.531 -6.653 7.177 1.00 98.50 76 THR A C 1
ATOM 578 O O . THR A 1 76 ? -12.259 -7.253 7.963 1.00 98.50 76 THR A O 1
ATOM 581 N N . LEU A 1 77 ? -10.598 -5.792 7.593 1.00 98.12 77 LEU A N 1
ATOM 582 C CA . LEU A 1 77 ? -10.333 -5.474 9.003 1.00 98.12 77 LEU A CA 1
ATOM 583 C C . LEU A 1 77 ? -11.234 -4.354 9.555 1.00 98.12 77 LEU A C 1
ATOM 585 O O . LEU A 1 77 ? -11.128 -4.003 10.728 1.00 98.12 77 LEU A O 1
ATOM 589 N N . GLY A 1 78 ? -12.095 -3.759 8.724 1.00 97.88 78 GLY A N 1
ATOM 590 C CA . GLY A 1 78 ? -12.883 -2.583 9.094 1.00 97.88 78 GLY A CA 1
ATOM 591 C C . GLY A 1 78 ? -12.037 -1.326 9.331 1.00 97.88 78 GLY A C 1
ATOM 592 O O . GLY A 1 78 ? -12.477 -0.434 10.053 1.00 97.88 78 GLY A O 1
ATOM 593 N N . ALA A 1 79 ? -10.832 -1.255 8.764 1.00 98.25 79 ALA A N 1
ATOM 594 C CA . ALA A 1 79 ? -9.931 -0.108 8.839 1.00 98.25 79 ALA A CA 1
ATOM 595 C C . ALA A 1 79 ? -9.987 0.739 7.554 1.00 98.25 79 ALA A C 1
ATOM 597 O O . ALA A 1 79 ? -10.449 0.290 6.503 1.00 98.25 79 ALA A O 1
ATOM 598 N N . HIS A 1 80 ? -9.506 1.979 7.636 1.00 98.19 80 HIS A N 1
ATOM 599 C CA . HIS A 1 80 ? -9.469 2.920 6.517 1.00 98.19 80 HIS A CA 1
ATOM 600 C C . HIS A 1 80 ? -8.036 3.193 6.067 1.00 98.19 80 HIS A C 1
ATOM 602 O O . HIS A 1 80 ? -7.163 3.447 6.894 1.00 98.19 80 HIS A O 1
ATOM 608 N N . ALA A 1 81 ? -7.821 3.190 4.754 1.00 98.50 81 ALA A N 1
ATOM 609 C CA . ALA A 1 81 ? -6.541 3.528 4.153 1.00 98.50 81 ALA A CA 1
ATOM 610 C C . ALA A 1 81 ? -6.402 5.044 3.958 1.00 98.50 81 ALA A C 1
ATOM 612 O O . ALA A 1 81 ? -7.331 5.707 3.490 1.00 98.50 81 ALA A O 1
ATOM 613 N N . VAL A 1 82 ? -5.218 5.570 4.252 1.00 98.75 82 VAL A N 1
ATOM 614 C CA . VAL A 1 82 ? -4.733 6.878 3.808 1.00 98.75 82 VAL A CA 1
ATOM 615 C C . VAL A 1 82 ? -3.377 6.643 3.156 1.00 98.75 82 VAL A C 1
ATOM 617 O O . VAL A 1 82 ? -2.451 6.158 3.795 1.00 98.75 82 VAL A O 1
ATOM 620 N N . TRP A 1 83 ? -3.245 6.974 1.879 1.00 98.81 83 TRP A N 1
ATOM 621 C CA . TRP A 1 83 ? -2.000 6.787 1.137 1.00 98.81 83 TRP A CA 1
ATOM 622 C C . TRP A 1 83 ? -1.292 8.121 0.967 1.00 98.81 83 TRP A C 1
ATOM 624 O O . TRP A 1 83 ? -1.907 9.084 0.510 1.00 98.81 83 TRP A O 1
ATOM 634 N N . LEU A 1 84 ? -0.014 8.173 1.332 1.00 98.69 84 LEU A N 1
ATOM 635 C CA . LEU A 1 84 ? 0.860 9.284 0.976 1.00 98.69 84 LEU A CA 1
ATOM 636 C C . LEU A 1 84 ? 1.515 9.004 -0.380 1.00 98.69 84 LEU A C 1
ATOM 638 O O . LEU A 1 84 ? 1.635 7.856 -0.811 1.00 98.69 84 LEU A O 1
ATOM 642 N N . ASP A 1 85 ? 1.943 10.065 -1.058 1.00 97.19 85 ASP A N 1
ATOM 643 C CA . ASP A 1 85 ? 2.464 9.974 -2.424 1.00 97.19 85 ASP A CA 1
ATOM 644 C C . ASP A 1 85 ? 3.996 9.841 -2.489 1.00 97.19 85 ASP A C 1
ATOM 646 O O . ASP A 1 85 ? 4.593 10.083 -3.537 1.00 97.19 85 ASP A O 1
ATOM 650 N N . PHE A 1 86 ? 4.648 9.437 -1.392 1.00 97.94 86 PHE A N 1
ATOM 651 C CA . PHE A 1 86 ? 6.083 9.152 -1.413 1.00 97.94 86 PHE A CA 1
ATOM 652 C C . PHE A 1 86 ? 6.360 7.851 -2.164 1.00 97.94 86 PHE A C 1
ATOM 654 O O . PHE A 1 86 ? 5.620 6.873 -2.036 1.00 97.94 86 PHE A O 1
ATOM 661 N N . LEU A 1 87 ? 7.433 7.850 -2.949 1.00 97.19 87 LEU A N 1
ATOM 662 C CA . LEU A 1 87 ? 7.914 6.663 -3.639 1.00 97.19 87 LEU A CA 1
ATOM 663 C C . LEU A 1 87 ? 8.793 5.831 -2.702 1.00 97.19 87 LEU A C 1
ATOM 665 O O . LEU A 1 87 ? 9.557 6.377 -1.909 1.00 97.19 87 LEU A O 1
ATOM 669 N N . ASP A 1 88 ? 8.652 4.516 -2.809 1.00 96.25 88 ASP A N 1
ATOM 670 C CA . ASP A 1 88 ? 9.592 3.531 -2.274 1.00 96.25 88 ASP A CA 1
ATOM 671 C C . ASP A 1 88 ? 10.972 3.706 -2.942 1.00 96.25 88 ASP A C 1
ATOM 673 O O . ASP A 1 88 ? 11.053 4.161 -4.090 1.00 96.25 88 ASP A O 1
ATOM 677 N N . ASP A 1 89 ? 12.050 3.354 -2.236 1.00 93.94 89 ASP A N 1
ATOM 678 C CA . ASP A 1 89 ? 13.427 3.532 -2.711 1.00 93.94 89 ASP A CA 1
ATOM 679 C C . ASP A 1 89 ? 13.700 2.792 -4.030 1.00 93.94 89 ASP A C 1
ATOM 681 O O . ASP A 1 89 ? 14.501 3.242 -4.850 1.00 93.94 89 ASP A O 1
ATOM 685 N N . GLN A 1 90 ? 12.960 1.715 -4.299 1.00 93.44 90 GLN A N 1
ATOM 686 C CA . GLN A 1 90 ? 13.070 0.946 -5.533 1.00 93.44 90 GLN A CA 1
ATOM 687 C C . GLN A 1 90 ? 12.629 1.720 -6.785 1.00 93.44 90 GLN A C 1
ATOM 689 O O . GLN A 1 90 ? 12.918 1.285 -7.905 1.00 93.44 90 GLN A O 1
ATOM 694 N N . TYR A 1 91 ? 11.886 2.815 -6.607 1.00 93.81 91 TYR A N 1
ATOM 695 C CA . TYR A 1 91 ? 11.397 3.681 -7.679 1.00 93.81 91 TYR A CA 1
ATOM 696 C C . TYR A 1 91 ? 12.144 5.008 -7.756 1.00 93.81 91 TYR A C 1
ATOM 698 O O . TYR A 1 91 ? 11.863 5.797 -8.663 1.00 93.81 91 TYR A 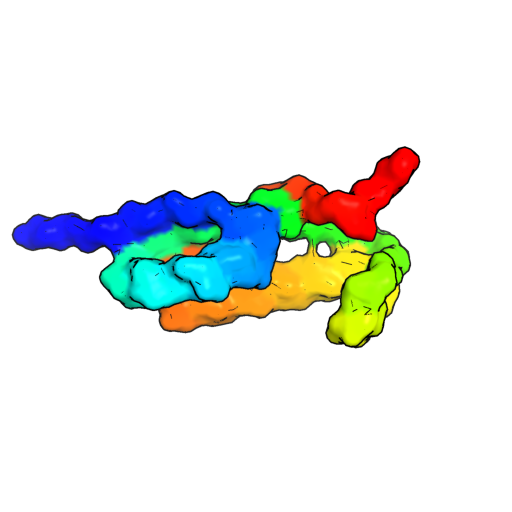O 1
ATOM 706 N N . ASP A 1 92 ? 13.057 5.271 -6.821 1.00 80.12 92 ASP A N 1
ATOM 707 C CA . ASP A 1 92 ? 13.855 6.481 -6.880 1.00 80.12 92 ASP A CA 1
ATOM 708 C C . ASP A 1 92 ? 14.819 6.400 -8.068 1.00 80.12 92 ASP A C 1
ATOM 710 O O . ASP A 1 92 ? 15.363 5.342 -8.407 1.00 80.12 92 ASP A O 1
ATOM 714 N N . THR A 1 93 ? 14.994 7.528 -8.747 1.00 62.06 93 THR A N 1
ATOM 715 C CA . THR A 1 93 ? 15.997 7.622 -9.814 1.00 62.06 93 THR A CA 1
ATOM 716 C C . THR A 1 93 ? 17.265 8.140 -9.144 1.00 62.06 93 THR A C 1
ATOM 718 O O . THR A 1 93 ? 17.153 9.117 -8.408 1.00 62.06 93 THR A O 1
ATOM 721 N N . PRO A 1 94 ? 18.443 7.519 -9.336 1.00 51.69 94 PRO A N 1
ATOM 722 C CA . PRO A 1 94 ? 19.680 8.089 -8.807 1.00 51.69 94 PRO A CA 1
ATOM 723 C C . PRO A 1 94 ? 19.920 9.523 -9.300 1.00 51.69 94 PRO A C 1
ATOM 725 O O . PRO A 1 94 ? 19.496 9.845 -10.438 1.00 51.69 94 PRO A O 1
#

Radius of gyration: 14.65 Å; Cα c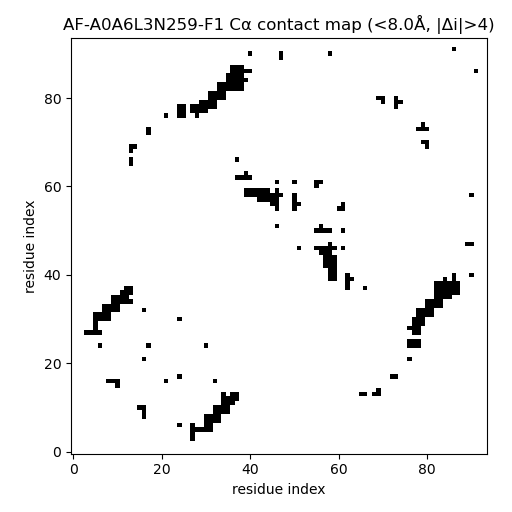ontacts (8 Å, |Δi|>4): 164; chains: 1; bounding box: 41×21×44 Å

Sequence (94 aa):
MTIPTRWLVVSPHLDDAVFSCGQLLAQSPGSVVVTVFAGIPAHGTAAPPWDRRAGFRTADEAMRTRRDEDRRALGTLGAHAVWLDFLDDQYDTP